Protein AF-A0A482WDZ2-F1 (afdb_monomer_lite)

Radius of gyration: 23.1 Å; chains: 1; bounding box: 55×26×60 Å

Secondary structure (DSSP, 8-state):
-HHHHHHHHHHHHHHHHHHHHHHHHHHHHHHHHHHGGGPPPHHHHHHHHH----SGGG-TTTTSTT--GGGS-HHHHHHHHHHHHHHTTHHHHHT--HHHH--

Sequence (103 aa):
MAFSVYCGISIMHSLVYKKVQDAQARNKLSNELMIYHMKVADEDVEQLTNCREDHILGFPEFFDFSFPTRTIPRKVTVHIAFQMFEVLGFVKRFQIDRDHLAK

Foldseek 3Di:
DVVVVVVVVVVVCVVVVVVVVVVVVVVVVVVCVVCVVVDDDLVQLCVLLPDPDDVCVVPPCSVPPPDDPVVDDPSCVLSNVLVVCVVVVVCVVVVDDSSNSSD

pLDDT: mean 89.96, std 5.27, range [68.81, 97.62]

Structure (mmCIF, N/CA/C/O backbone):
data_AF-A0A482WDZ2-F1
#
_entry.id   AF-A0A482WDZ2-F1
#
loop_
_atom_site.group_PDB
_atom_site.id
_atom_site.type_symbol
_atom_site.label_atom_id
_atom_site.label_alt_id
_atom_site.label_comp_id
_atom_site.label_asym_id
_atom_site.label_entity_id
_atom_site.label_seq_id
_atom_site.pdbx_PDB_ins_code
_atom_site.Cartn_x
_atom_site.Cartn_y
_atom_site.Cartn_z
_atom_site.occupancy
_atom_site.B_iso_or_equiv
_atom_site.auth_seq_id
_atom_site.auth_comp_id
_atom_site.auth_asym_id
_atom_site.auth_atom_id
_atom_site.pdbx_PDB_model_num
ATOM 1 N N . MET A 1 1 ? -37.402 -10.000 33.988 1.00 68.81 1 MET A N 1
ATOM 2 C CA . MET A 1 1 ? -36.227 -10.766 33.507 1.00 68.81 1 MET A CA 1
ATOM 3 C C . MET A 1 1 ? -35.514 -10.123 32.309 1.00 68.81 1 MET A C 1
ATOM 5 O O . MET A 1 1 ? -34.332 -10.369 32.147 1.00 68.81 1 MET A O 1
ATOM 9 N N . ALA A 1 2 ? -36.159 -9.272 31.497 1.00 87.44 2 ALA A N 1
ATOM 10 C CA . ALA A 1 2 ? -35.526 -8.663 30.314 1.00 87.44 2 ALA A CA 1
ATOM 11 C C . ALA A 1 2 ? -34.424 -7.616 30.617 1.00 87.44 2 ALA A C 1
ATOM 13 O O . ALA A 1 2 ? -33.424 -7.556 29.908 1.00 87.44 2 ALA A O 1
ATOM 14 N N . PHE A 1 3 ? -34.568 -6.821 31.688 1.00 92.38 3 PHE A N 1
ATOM 15 C CA . PHE A 1 3 ? -33.610 -5.756 32.037 1.00 92.38 3 PHE A CA 1
ATOM 16 C C . PHE A 1 3 ? -32.205 -6.284 32.368 1.00 92.38 3 PHE A C 1
ATOM 18 O O . PHE A 1 3 ? -31.210 -5.773 31.860 1.00 92.38 3 PHE A O 1
ATOM 25 N N . SER A 1 4 ? -32.115 -7.338 33.185 1.00 92.88 4 SER A N 1
ATOM 26 C CA . SER A 1 4 ? -30.834 -7.932 33.586 1.00 92.88 4 SER A CA 1
ATOM 27 C C . SER A 1 4 ? -30.095 -8.570 32.408 1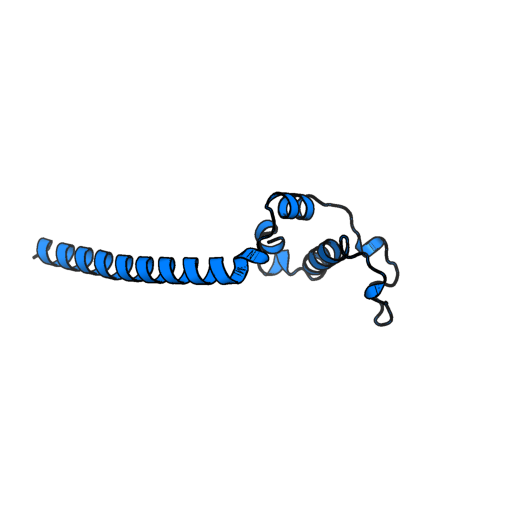.00 92.88 4 SER A C 1
ATOM 29 O O . SER A 1 4 ? -28.873 -8.470 32.333 1.00 92.88 4 SER A O 1
ATOM 31 N N . VAL A 1 5 ? -30.826 -9.163 31.459 1.00 94.31 5 VAL A N 1
ATOM 32 C CA . VAL A 1 5 ? -30.251 -9.731 30.230 1.00 94.31 5 VAL A CA 1
ATOM 33 C C . VAL A 1 5 ? -29.672 -8.629 29.338 1.00 94.31 5 VAL A C 1
ATOM 35 O O . VAL A 1 5 ? -28.523 -8.735 28.910 1.00 94.31 5 VAL A O 1
ATOM 38 N N . TYR A 1 6 ? -30.412 -7.538 29.110 1.00 96.62 6 TYR A N 1
ATOM 39 C CA . TYR A 1 6 ? -29.920 -6.412 28.304 1.00 96.62 6 TYR A CA 1
ATOM 40 C C . TYR A 1 6 ? -28.709 -5.721 28.945 1.00 96.62 6 TYR A C 1
ATOM 42 O O . TYR A 1 6 ? -27.740 -5.391 28.258 1.00 96.62 6 TYR A O 1
ATOM 50 N N . CYS A 1 7 ? -28.733 -5.556 30.270 1.00 94.44 7 CYS A N 1
ATOM 51 C CA . CYS A 1 7 ? -27.610 -5.019 31.033 1.00 94.44 7 CYS A CA 1
ATOM 52 C C . CYS A 1 7 ? -26.358 -5.899 30.876 1.00 94.44 7 CYS A C 1
ATOM 54 O O . CYS A 1 7 ? -25.289 -5.390 30.544 1.00 94.44 7 CYS A O 1
ATOM 56 N N . GLY A 1 8 ? -26.501 -7.223 31.005 1.00 96.19 8 GLY A N 1
ATOM 57 C CA . GLY A 1 8 ? -25.402 -8.172 30.807 1.00 96.19 8 GLY A CA 1
ATOM 58 C C . GLY A 1 8 ? -24.784 -8.097 29.408 1.00 96.19 8 GLY A C 1
ATOM 59 O O . GLY A 1 8 ? -23.562 -8.004 29.286 1.00 96.19 8 GLY A O 1
ATOM 60 N N . ILE A 1 9 ? -25.610 -8.064 28.355 1.00 95.94 9 ILE A N 1
ATOM 61 C CA . ILE A 1 9 ? -25.132 -7.935 26.967 1.00 95.94 9 ILE A CA 1
ATOM 62 C C . ILE A 1 9 ? -24.408 -6.598 26.765 1.00 95.94 9 ILE A C 1
ATOM 64 O O . ILE A 1 9 ? -23.316 -6.567 26.197 1.00 95.94 9 ILE A O 1
ATOM 6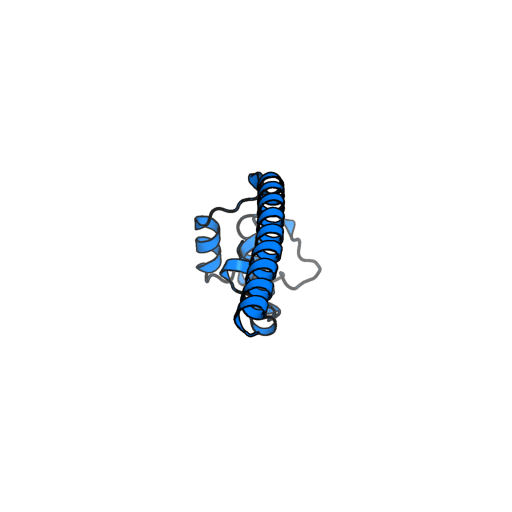8 N N . SER A 1 10 ? -24.982 -5.505 27.271 1.00 95.88 10 SER A N 1
ATOM 69 C CA . SER A 1 10 ? -24.418 -4.158 27.126 1.00 95.88 10 SER A CA 1
ATOM 70 C C . SER A 1 10 ? -23.065 -4.028 27.826 1.00 95.88 10 SER A C 1
ATOM 72 O O . SER A 1 10 ? -22.116 -3.493 27.249 1.00 95.88 10 SER A O 1
ATOM 74 N N . ILE A 1 11 ? -22.944 -4.557 29.048 1.00 96.88 11 ILE A N 1
ATOM 75 C CA . ILE A 1 11 ? -21.686 -4.567 29.804 1.00 96.88 11 ILE A CA 1
ATOM 76 C C . ILE A 1 11 ? -20.634 -5.402 29.071 1.00 96.88 11 ILE A C 1
ATOM 78 O O . ILE A 1 11 ? -19.518 -4.928 28.861 1.00 96.88 11 ILE A O 1
ATOM 82 N N . MET A 1 12 ? -20.984 -6.615 28.636 1.00 97.31 12 MET A N 1
ATOM 83 C CA . MET A 1 12 ? -20.049 -7.492 27.927 1.00 97.31 12 MET A CA 1
ATOM 84 C C . MET A 1 12 ? -19.558 -6.867 26.621 1.00 97.31 12 MET A C 1
ATOM 86 O O . MET A 1 12 ? -18.350 -6.823 26.391 1.00 97.31 12 MET A O 1
ATOM 90 N N . HIS A 1 13 ? -20.462 -6.321 25.803 1.00 96.75 13 HIS A N 1
ATOM 91 C CA . HIS A 1 13 ? -20.099 -5.629 24.567 1.00 96.75 13 HIS A CA 1
ATOM 92 C C . HIS A 1 13 ? -19.159 -4.450 24.843 1.00 96.75 13 HIS A C 1
ATOM 94 O O . HIS A 1 13 ? -18.123 -4.322 24.195 1.00 96.75 13 HIS A O 1
ATOM 100 N N . SER A 1 14 ? -19.467 -3.638 25.859 1.00 97.31 14 SER A N 1
ATOM 101 C CA . SER A 1 14 ? -18.654 -2.471 26.226 1.00 97.31 14 SER A CA 1
ATOM 102 C C . SER A 1 14 ? -17.246 -2.869 26.681 1.00 97.31 14 SER A C 1
ATOM 104 O O . SER A 1 14 ? -16.263 -2.248 26.278 1.00 97.31 14 SER A O 1
ATOM 106 N N . LEU A 1 15 ? -17.123 -3.929 27.488 1.00 97.38 15 LEU A N 1
ATOM 107 C CA . LEU A 1 15 ? -15.831 -4.428 27.968 1.00 97.38 15 LEU A CA 1
ATOM 108 C C . LEU A 1 15 ? -14.990 -5.038 26.845 1.00 97.38 15 LEU A C 1
ATOM 110 O O . LEU A 1 15 ? -13.789 -4.775 26.769 1.00 97.38 15 LEU A O 1
ATOM 114 N N . VAL A 1 16 ? -15.600 -5.851 25.979 1.00 97.62 16 VAL A N 1
ATOM 115 C CA . VAL A 1 16 ? -14.904 -6.463 24.839 1.00 97.62 16 VAL A CA 1
ATOM 116 C C . VAL A 1 16 ? -14.449 -5.384 23.863 1.00 97.62 16 VAL A C 1
ATOM 118 O O . VAL A 1 16 ? -13.280 -5.365 23.484 1.00 97.62 16 VAL A O 1
ATOM 121 N N . TYR A 1 17 ? -15.332 -4.446 23.519 1.00 97.56 17 TYR A N 1
ATOM 122 C CA . TYR A 1 17 ? -15.013 -3.352 22.610 1.00 97.56 17 TYR A CA 1
ATOM 123 C C . TYR A 1 17 ? -13.876 -2.477 23.149 1.00 97.56 17 TYR A C 1
ATOM 125 O O . TYR A 1 17 ? -12.921 -2.205 22.424 1.00 97.56 17 TYR A O 1
ATOM 133 N N . LYS A 1 18 ? -13.902 -2.134 24.445 1.00 97.19 18 LYS A N 1
ATOM 134 C CA . LYS A 1 18 ? -12.812 -1.386 25.086 1.00 97.19 18 LYS A CA 1
ATOM 135 C C . LYS A 1 18 ? -11.472 -2.120 24.991 1.00 97.19 18 LYS A C 1
ATOM 137 O O . LYS A 1 18 ? -10.474 -1.519 24.611 1.00 97.19 18 LYS A O 1
ATOM 142 N N . LYS A 1 19 ? -11.442 -3.432 25.255 1.00 97.25 19 LYS A N 1
ATOM 143 C CA . LYS A 1 19 ? -10.211 -4.233 25.118 1.00 97.25 19 LYS A CA 1
ATOM 144 C C . LYS A 1 19 ? -9.684 -4.259 23.682 1.00 97.25 19 LYS A C 1
ATOM 146 O O . LYS A 1 19 ? -8.471 -4.205 23.485 1.00 97.25 19 LYS A O 1
ATOM 151 N N . VAL A 1 20 ? -10.576 -4.348 22.692 1.00 97.44 20 VAL A N 1
ATOM 152 C CA . VAL A 1 20 ? -10.202 -4.289 21.270 1.00 97.44 20 VAL A CA 1
ATOM 153 C C . VAL A 1 20 ? -9.618 -2.920 20.928 1.00 97.44 20 VAL A C 1
ATOM 155 O O . VAL A 1 20 ? -8.556 -2.867 20.313 1.00 97.44 20 VAL A O 1
ATOM 158 N N . GLN A 1 21 ? -10.241 -1.829 21.379 1.00 97.31 21 GLN A N 1
ATOM 159 C CA . GLN A 1 21 ? -9.719 -0.476 21.176 1.00 97.31 21 GLN A CA 1
ATOM 160 C C . GLN A 1 21 ? -8.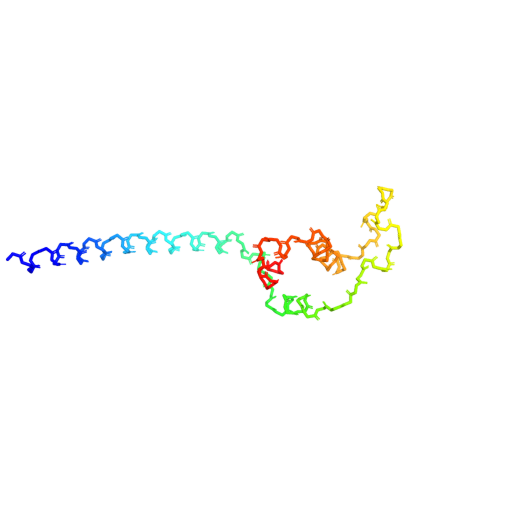343 -0.280 21.825 1.00 97.31 21 GLN A C 1
ATOM 162 O O . GLN A 1 21 ? -7.430 0.217 21.170 1.00 97.31 21 GLN A O 1
ATOM 167 N N . ASP A 1 22 ? -8.153 -0.735 23.065 1.00 97.12 22 ASP A N 1
ATOM 168 C CA . ASP A 1 22 ? -6.865 -0.641 23.765 1.00 97.12 22 ASP A CA 1
ATOM 169 C C . ASP A 1 22 ? -5.768 -1.456 23.052 1.00 97.12 22 ASP A C 1
ATOM 171 O O . ASP A 1 22 ? -4.597 -1.069 23.006 1.00 97.12 22 ASP A O 1
ATOM 175 N N . ALA A 1 23 ? -6.120 -2.607 22.472 1.00 96.38 23 ALA A N 1
ATOM 176 C CA . ALA A 1 23 ? -5.205 -3.384 21.640 1.00 96.38 23 ALA A CA 1
ATOM 177 C C . ALA A 1 23 ? -4.886 -2.672 20.316 1.00 96.38 23 ALA A C 1
ATOM 179 O O . ALA A 1 23 ? -3.716 -2.570 19.949 1.00 96.38 23 ALA A O 1
ATOM 180 N N . GLN A 1 24 ? -5.894 -2.126 19.632 1.00 95.81 24 GLN A N 1
ATOM 181 C CA . GLN A 1 24 ? -5.710 -1.371 18.393 1.00 95.81 24 GLN A CA 1
ATOM 182 C C . GLN A 1 24 ? -4.856 -0.118 18.599 1.00 95.81 24 GLN A C 1
ATOM 184 O O . GLN A 1 24 ? -3.980 0.142 17.781 1.00 95.81 24 GLN A O 1
ATOM 189 N N . ALA A 1 25 ? -5.053 0.626 19.690 1.00 95.81 25 ALA A N 1
ATOM 190 C CA . ALA A 1 25 ? -4.274 1.823 19.999 1.00 95.81 25 ALA A CA 1
ATOM 191 C C . ALA A 1 25 ? -2.783 1.501 20.178 1.00 95.81 25 ALA A C 1
ATOM 193 O O . ALA A 1 25 ? -1.927 2.175 19.604 1.00 95.81 25 ALA A O 1
ATOM 194 N N . ARG A 1 26 ? -2.471 0.425 20.912 1.00 95.50 26 ARG A N 1
ATOM 195 C CA . ARG A 1 26 ? -1.090 -0.052 21.083 1.00 95.50 26 ARG A CA 1
ATOM 196 C C . ARG A 1 26 ? -0.481 -0.500 19.756 1.00 95.50 26 ARG A C 1
ATOM 198 O O . ARG A 1 26 ? 0.615 -0.062 19.423 1.00 95.50 26 ARG A O 1
ATOM 205 N N . ASN A 1 27 ? -1.212 -1.299 18.975 1.00 95.06 27 ASN A N 1
ATOM 206 C CA . ASN A 1 27 ? -0.743 -1.772 17.670 1.00 95.06 27 ASN A CA 1
ATOM 207 C C . ASN A 1 27 ? -0.509 -0.616 16.691 1.00 95.06 27 ASN A C 1
ATOM 209 O O . ASN A 1 27 ? 0.502 -0.599 15.997 1.00 95.06 27 ASN A O 1
ATOM 213 N N . LYS A 1 28 ? -1.419 0.364 16.653 1.00 93.25 28 LYS A N 1
ATOM 214 C CA . LYS A 1 28 ? -1.295 1.551 15.805 1.00 93.25 28 LYS A CA 1
ATOM 215 C C . LYS A 1 28 ? -0.034 2.336 16.150 1.00 93.25 28 LYS A C 1
ATOM 217 O O . LYS A 1 28 ? 0.745 2.624 15.251 1.00 93.25 28 LYS A O 1
ATOM 222 N N . LEU A 1 29 ? 0.200 2.612 17.435 1.00 92.44 29 LEU A N 1
ATOM 223 C CA . LEU A 1 29 ? 1.397 3.324 17.886 1.00 92.44 29 LEU A CA 1
ATOM 224 C C . LEU A 1 29 ? 2.685 2.578 17.506 1.00 92.44 29 LEU A C 1
ATOM 226 O O . LEU A 1 29 ? 3.607 3.181 16.961 1.00 92.44 29 LEU A O 1
ATOM 230 N N . SER A 1 30 ? 2.745 1.267 17.764 1.00 92.81 30 SER A N 1
ATOM 231 C CA . SER A 1 30 ? 3.912 0.448 17.416 1.00 92.81 30 SER A CA 1
ATOM 232 C C . SER A 1 30 ? 4.173 0.419 15.908 1.00 92.81 30 SER A C 1
ATOM 234 O O . SER A 1 30 ? 5.320 0.573 15.490 1.00 92.81 30 SER A O 1
ATOM 236 N N . ASN A 1 31 ? 3.124 0.280 15.090 1.00 90.69 31 ASN A N 1
ATOM 237 C CA . ASN A 1 31 ? 3.253 0.290 13.634 1.00 90.69 31 ASN A CA 1
ATOM 238 C C . ASN A 1 31 ? 3.699 1.657 13.117 1.00 90.69 31 ASN A C 1
ATOM 240 O O . ASN A 1 31 ? 4.618 1.713 12.308 1.00 90.69 31 ASN A O 1
ATOM 244 N N . GLU A 1 32 ? 3.101 2.749 13.598 1.00 88.69 32 GLU A N 1
ATOM 245 C CA . GLU A 1 32 ? 3.462 4.106 13.178 1.00 88.69 32 GLU A CA 1
ATOM 246 C C . GLU A 1 32 ? 4.929 4.432 13.458 1.00 88.69 32 GLU A C 1
ATOM 248 O O . GLU A 1 32 ? 5.578 5.048 12.616 1.00 88.69 32 GLU A O 1
ATOM 253 N N . LEU A 1 33 ? 5.465 3.987 14.597 1.00 88.00 33 LEU A N 1
ATOM 254 C CA . LEU A 1 33 ? 6.868 4.197 14.947 1.00 88.00 33 LEU A CA 1
ATOM 255 C C . LEU A 1 33 ? 7.816 3.385 14.051 1.00 88.00 33 LEU A C 1
ATOM 257 O O . LEU A 1 33 ? 8.879 3.874 13.678 1.00 88.00 33 LEU A O 1
ATOM 261 N N . MET A 1 34 ? 7.417 2.169 13.666 1.00 86.38 34 MET A N 1
ATOM 262 C CA . MET A 1 34 ? 8.193 1.315 12.764 1.00 86.38 34 MET A CA 1
ATOM 263 C C . MET A 1 34 ? 8.211 1.852 11.325 1.00 86.38 34 MET A C 1
ATOM 265 O O . MET A 1 34 ? 9.253 1.822 10.674 1.00 86.38 34 MET A O 1
ATOM 269 N N . ILE A 1 35 ? 7.074 2.355 10.831 1.00 86.81 35 ILE A N 1
ATOM 270 C CA . ILE A 1 35 ? 6.915 2.814 9.439 1.00 86.81 35 ILE A CA 1
ATOM 271 C C . ILE A 1 35 ? 7.142 4.317 9.260 1.00 86.81 35 ILE A C 1
ATOM 273 O O . ILE A 1 35 ? 6.953 4.827 8.161 1.00 86.81 35 ILE A O 1
ATOM 277 N N . TYR A 1 36 ? 7.521 5.051 10.310 1.00 77.06 36 TYR A N 1
ATOM 278 C CA . TYR 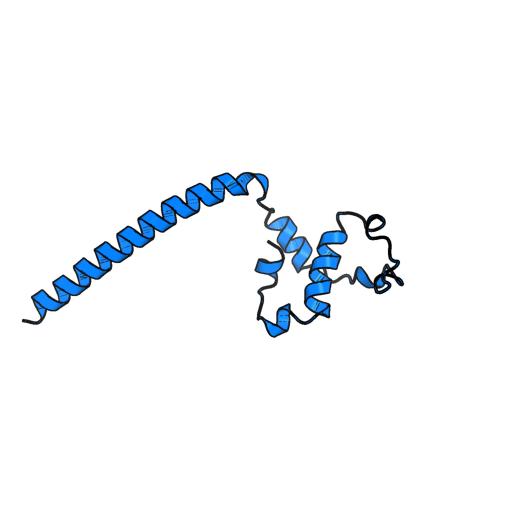A 1 36 ? 7.587 6.517 10.284 1.00 77.06 36 TYR A CA 1
ATOM 279 C C . TYR A 1 36 ? 8.411 7.063 9.106 1.00 77.06 36 TYR A C 1
ATOM 281 O O . TYR A 1 36 ? 7.981 7.991 8.427 1.00 77.06 36 TYR A O 1
ATOM 289 N N . HIS A 1 37 ? 9.554 6.435 8.814 1.00 82.31 37 HIS A N 1
ATOM 290 C CA . HIS A 1 37 ? 10.439 6.804 7.701 1.00 82.31 37 HIS A CA 1
ATOM 291 C C . HIS A 1 37 ? 10.025 6.232 6.334 1.00 82.31 37 HIS A C 1
ATOM 293 O O . HIS A 1 37 ? 10.695 6.492 5.341 1.00 82.31 37 HIS A O 1
ATOM 299 N N . MET A 1 38 ? 8.949 5.447 6.284 1.00 82.94 38 MET A N 1
ATOM 300 C CA . MET A 1 38 ? 8.400 4.818 5.078 1.00 82.94 38 MET A CA 1
ATOM 301 C C . MET A 1 38 ? 7.056 5.432 4.667 1.00 82.94 38 MET A C 1
ATOM 303 O O . MET A 1 38 ? 6.402 4.914 3.768 1.00 82.94 38 MET A O 1
ATOM 307 N N . LYS A 1 39 ? 6.616 6.514 5.325 1.00 82.62 39 LYS A N 1
ATOM 308 C CA . LYS A 1 39 ? 5.385 7.208 4.942 1.00 82.62 39 LYS A CA 1
ATOM 309 C C . LYS A 1 39 ? 5.574 7.883 3.585 1.00 82.62 39 LYS A C 1
ATOM 311 O O . LYS A 1 39 ? 6.410 8.773 3.448 1.00 82.62 39 LYS A O 1
ATOM 316 N N . VAL A 1 40 ? 4.777 7.454 2.616 1.00 85.69 40 VAL A N 1
ATOM 317 C CA . VAL A 1 40 ? 4.645 8.094 1.305 1.00 85.69 40 VAL A CA 1
ATOM 318 C C . VAL A 1 40 ? 3.714 9.300 1.451 1.00 85.69 40 VAL A C 1
ATOM 320 O O . VAL A 1 40 ? 2.727 9.226 2.188 1.00 85.69 40 VAL A O 1
ATOM 323 N N . ALA A 1 41 ? 4.042 10.424 0.813 1.00 88.44 41 ALA A N 1
ATOM 324 C CA . ALA A 1 41 ? 3.171 11.594 0.819 1.00 88.44 41 ALA A CA 1
ATOM 325 C C . ALA A 1 41 ? 1.923 11.320 -0.032 1.00 88.44 41 ALA A C 1
ATOM 327 O O . ALA A 1 41 ? 2.027 10.709 -1.093 1.00 88.44 41 ALA A O 1
ATOM 328 N N . ASP A 1 42 ? 0.751 11.800 0.393 1.00 88.75 42 ASP A N 1
ATOM 329 C CA . ASP A 1 42 ? -0.478 11.617 -0.394 1.00 88.75 42 ASP A CA 1
ATOM 330 C C . ASP A 1 42 ? -0.357 12.258 -1.796 1.00 88.75 42 ASP A C 1
ATOM 332 O O . ASP A 1 42 ? -0.905 11.732 -2.757 1.00 88.75 42 ASP A O 1
ATOM 336 N N . GLU A 1 43 ? 0.449 13.317 -1.949 1.00 89.69 43 GLU A N 1
ATOM 337 C CA . GLU A 1 43 ? 0.764 13.932 -3.249 1.00 89.69 43 GLU A CA 1
ATOM 338 C C . GLU A 1 43 ? 1.472 12.965 -4.213 1.00 89.69 43 GLU A C 1
ATOM 340 O O . GLU A 1 43 ? 1.168 12.949 -5.405 1.00 89.69 43 GLU A O 1
ATOM 345 N N . ASP A 1 44 ? 2.398 12.139 -3.712 1.00 87.50 44 ASP A N 1
ATOM 346 C CA . ASP A 1 44 ? 3.120 11.154 -4.530 1.00 87.50 44 ASP A CA 1
ATOM 347 C C . ASP A 1 44 ? 2.177 10.025 -4.981 1.00 87.50 44 ASP A C 1
ATOM 349 O O . ASP A 1 44 ? 2.264 9.542 -6.112 1.00 87.50 44 ASP A O 1
ATOM 353 N N . VAL A 1 45 ? 1.240 9.639 -4.107 1.00 90.50 45 VAL A N 1
ATOM 354 C CA . VAL A 1 45 ? 0.188 8.652 -4.397 1.00 90.50 45 VAL A CA 1
ATOM 355 C C . VAL A 1 45 ? -0.746 9.189 -5.479 1.00 90.50 45 VAL A C 1
ATOM 357 O O . VAL A 1 45 ? -1.002 8.505 -6.468 1.00 90.50 45 VAL A O 1
ATOM 360 N N . GLU A 1 46 ? -1.213 10.432 -5.343 1.00 89.12 46 GLU A N 1
ATOM 361 C CA . GLU A 1 46 ? -2.077 11.072 -6.339 1.00 89.12 46 GLU A CA 1
ATOM 362 C C . GLU A 1 46 ? -1.379 11.222 -7.695 1.00 89.12 46 GLU A C 1
ATOM 364 O O . GLU A 1 46 ? -2.003 10.993 -8.735 1.00 89.12 46 GLU A O 1
ATOM 369 N N . GLN A 1 47 ? -0.089 11.572 -7.708 1.00 88.38 47 GLN A N 1
ATOM 370 C CA . GLN A 1 47 ? 0.704 11.634 -8.938 1.00 88.38 47 GLN A CA 1
ATOM 371 C C . GLN A 1 47 ? 0.774 10.269 -9.633 1.00 88.38 47 GLN A C 1
ATOM 373 O O . GLN A 1 47 ? 0.578 10.195 -10.848 1.00 88.38 47 GLN A O 1
ATOM 378 N N . LEU A 1 48 ? 0.995 9.192 -8.872 1.00 88.31 48 LEU A N 1
ATOM 379 C CA . LEU A 1 48 ? 1.067 7.832 -9.405 1.00 88.31 48 LEU A CA 1
ATOM 380 C C . LEU A 1 48 ? -0.296 7.346 -9.924 1.00 88.31 48 LEU A C 1
ATOM 382 O O . LEU A 1 48 ? -0.373 6.839 -11.043 1.00 88.31 48 LEU A O 1
ATOM 386 N N . THR A 1 49 ? -1.379 7.538 -9.162 1.00 87.62 49 THR A N 1
ATOM 387 C CA . THR A 1 49 ? -2.732 7.103 -9.557 1.00 87.62 49 THR A CA 1
ATOM 388 C C . THR A 1 49 ? -3.248 7.859 -10.787 1.00 87.62 49 THR A C 1
ATOM 390 O O . THR A 1 49 ? -3.937 7.274 -11.635 1.00 87.62 49 THR A O 1
ATOM 393 N N . ASN A 1 50 ? -2.920 9.152 -10.908 1.00 87.31 50 ASN A N 1
ATOM 394 C CA . ASN A 1 50 ? -3.348 9.995 -12.029 1.00 87.31 50 ASN A CA 1
ATOM 395 C C . ASN A 1 50 ? -2.492 9.828 -13.290 1.00 87.31 50 ASN A C 1
ATOM 397 O O . ASN A 1 50 ? -2.925 10.240 -14.372 1.00 87.31 50 ASN A O 1
ATOM 401 N N . CYS A 1 51 ? -1.308 9.220 -13.188 1.00 83.38 51 CYS A N 1
ATOM 402 C CA . CYS A 1 51 ? -0.470 8.955 -14.346 1.00 83.38 51 CYS A CA 1
ATOM 403 C C . CYS A 1 51 ? -1.153 7.945 -15.286 1.00 83.38 51 CYS A C 1
ATOM 405 O O . CYS A 1 51 ? -1.483 6.821 -14.906 1.00 83.38 51 CYS A O 1
ATOM 407 N N . ARG A 1 52 ? -1.391 8.363 -16.535 1.00 79.12 52 ARG A N 1
ATOM 408 C CA . ARG A 1 52 ? -1.975 7.526 -17.603 1.00 79.12 52 ARG A CA 1
ATOM 409 C C . ARG A 1 52 ? -0.966 7.154 -18.689 1.00 79.12 52 ARG A C 1
ATOM 411 O O . ARG A 1 52 ? -1.350 6.548 -19.685 1.00 79.12 52 ARG A O 1
ATOM 418 N N . GLU A 1 53 ? 0.290 7.555 -18.531 1.00 80.50 53 GLU A N 1
ATOM 419 C CA . GLU A 1 53 ? 1.342 7.256 -19.497 1.00 80.50 53 GLU A CA 1
ATOM 420 C C . GLU A 1 53 ? 1.765 5.796 -19.375 1.00 80.50 53 GLU A C 1
ATOM 422 O O . GLU A 1 53 ? 2.120 5.344 -18.291 1.00 80.50 53 GLU A O 1
ATOM 427 N N . ASP A 1 54 ? 1.745 5.054 -20.482 1.00 80.19 54 ASP A N 1
ATOM 428 C CA . ASP A 1 54 ? 2.237 3.678 -20.522 1.00 80.19 54 ASP A CA 1
ATOM 429 C C . ASP A 1 54 ? 3.766 3.676 -20.649 1.00 80.19 54 ASP A C 1
ATOM 431 O O . ASP A 1 54 ? 4.328 3.870 -21.731 1.00 80.19 54 ASP A O 1
ATOM 435 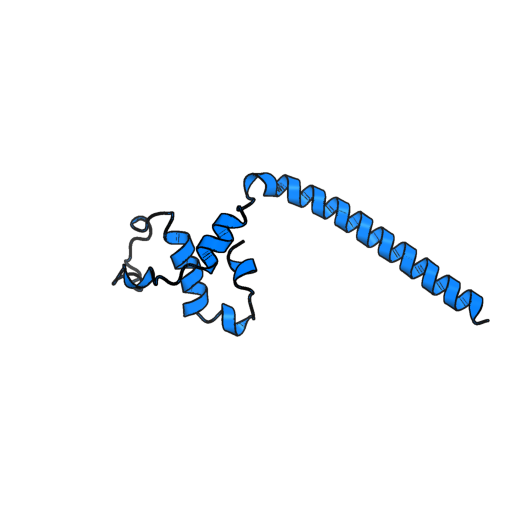N N . HIS A 1 55 ? 4.453 3.497 -19.520 1.00 83.19 55 HIS A N 1
ATOM 436 C CA . HIS A 1 55 ? 5.910 3.517 -19.478 1.00 83.19 55 HIS A CA 1
ATOM 437 C C . HIS A 1 55 ? 6.520 2.195 -19.952 1.00 83.19 55 HIS A C 1
ATOM 439 O O . HIS A 1 55 ? 7.698 2.177 -20.311 1.00 83.19 55 HIS A O 1
ATOM 445 N N . ILE A 1 56 ? 5.740 1.108 -19.994 1.00 82.88 56 ILE A N 1
ATOM 446 C CA . ILE A 1 56 ? 6.196 -0.194 -20.493 1.00 82.88 56 ILE A CA 1
ATOM 447 C C . ILE A 1 56 ? 6.468 -0.108 -22.001 1.00 82.88 56 ILE A C 1
ATOM 449 O O . ILE A 1 56 ? 7.482 -0.622 -22.469 1.00 82.88 56 ILE A O 1
ATOM 453 N N . LEU A 1 57 ? 5.640 0.627 -22.754 1.00 81.00 57 LEU A N 1
ATOM 454 C CA . LEU A 1 57 ? 5.830 0.836 -24.198 1.00 81.00 57 LEU A CA 1
ATOM 455 C C . LEU A 1 57 ? 7.129 1.580 -24.555 1.00 81.00 57 LEU A C 1
ATOM 457 O O . LEU A 1 57 ? 7.604 1.474 -25.685 1.00 81.00 57 LEU A O 1
ATOM 461 N N . GLY A 1 58 ? 7.727 2.308 -23.606 1.00 82.50 58 GLY A N 1
ATOM 462 C CA . GLY A 1 58 ? 9.022 2.969 -23.790 1.00 82.50 58 GLY A CA 1
ATOM 463 C C . GLY A 1 58 ? 10.213 2.006 -23.865 1.00 82.50 58 GLY A C 1
ATOM 464 O O . GLY A 1 58 ? 11.299 2.417 -24.276 1.00 82.50 58 GLY A O 1
ATOM 465 N N . PHE A 1 59 ? 10.022 0.735 -23.496 1.00 85.62 59 PHE A N 1
ATOM 466 C CA . PHE A 1 59 ? 11.063 -0.291 -23.454 1.00 85.62 59 PHE A CA 1
ATOM 467 C C . PHE A 1 59 ? 10.625 -1.518 -24.276 1.00 85.62 59 PHE A C 1
ATOM 469 O O . PHE A 1 59 ? 9.982 -2.420 -23.742 1.00 85.62 59 PHE A O 1
ATOM 476 N N . PRO A 1 60 ? 10.979 -1.593 -25.574 1.00 82.25 60 PRO A N 1
ATOM 477 C CA . PRO A 1 60 ? 10.501 -2.651 -26.472 1.00 82.25 60 PRO A CA 1
ATOM 478 C C . PRO A 1 60 ? 10.847 -4.072 -26.007 1.00 82.25 60 PRO A C 1
ATOM 480 O O . PRO A 1 60 ? 10.045 -4.987 -26.158 1.00 82.25 60 PRO A O 1
ATOM 483 N N . GLU A 1 61 ? 12.024 -4.242 -25.403 1.00 87.56 61 GLU A N 1
ATOM 484 C CA . GLU A 1 61 ? 12.529 -5.529 -24.908 1.00 87.56 61 GLU A CA 1
ATOM 485 C C . GLU A 1 61 ? 12.095 -5.820 -23.461 1.00 87.56 61 GLU A C 1
ATOM 487 O O . GLU A 1 61 ? 12.606 -6.746 -22.846 1.00 87.56 61 GLU A O 1
ATOM 492 N N . PHE A 1 62 ? 11.164 -5.056 -22.872 1.00 87.00 62 PHE A N 1
ATOM 493 C CA . PHE A 1 62 ? 10.785 -5.220 -21.459 1.00 87.00 62 PHE A CA 1
ATOM 494 C C . PHE A 1 62 ? 10.260 -6.624 -21.119 1.00 87.00 62 PHE A C 1
ATOM 496 O O . PHE A 1 62 ? 10.429 -7.098 -19.996 1.00 87.00 62 PHE A O 1
ATOM 503 N N . PHE A 1 63 ? 9.631 -7.294 -22.086 1.00 87.25 63 PHE A N 1
ATOM 504 C CA . PHE A 1 63 ? 9.099 -8.647 -21.917 1.00 87.25 63 PHE A CA 1
ATOM 505 C C . PHE A 1 63 ? 10.153 -9.751 -22.099 1.00 87.25 63 PHE A C 1
ATOM 507 O O . PHE A 1 63 ? 9.861 -10.913 -21.811 1.00 87.25 63 PHE A O 1
ATOM 514 N N . ASP A 1 64 ? 11.370 -9.412 -22.533 1.00 90.88 64 ASP A N 1
ATOM 515 C CA . ASP A 1 64 ? 12.447 -10.379 -22.707 1.00 90.88 64 ASP A CA 1
ATOM 516 C C . ASP A 1 64 ? 13.181 -10.638 -21.390 1.00 90.88 64 ASP A C 1
ATOM 518 O O . ASP A 1 64 ? 13.561 -9.729 -20.654 1.00 90.88 64 ASP A O 1
ATOM 522 N N . PHE A 1 65 ? 13.484 -11.908 -21.116 1.00 89.38 65 PHE A N 1
ATOM 523 C CA . PHE A 1 65 ? 14.240 -12.298 -19.919 1.00 89.38 65 PHE A CA 1
ATOM 524 C C . PHE A 1 65 ? 15.654 -11.705 -19.865 1.00 89.38 65 PHE A C 1
ATOM 526 O O . PHE A 1 65 ? 16.245 -11.611 -18.789 1.00 89.38 65 PHE A O 1
ATOM 533 N N . SER A 1 66 ? 16.208 -11.316 -21.015 1.00 91.25 66 SER A N 1
ATOM 534 C CA . SER A 1 66 ? 17.522 -10.679 -21.120 1.00 91.25 66 SER A CA 1
ATOM 535 C C . SER A 1 66 ? 17.500 -9.184 -20.786 1.00 91.25 66 SER A C 1
ATOM 537 O O . SER A 1 66 ? 18.567 -8.569 -20.733 1.00 91.25 66 SER A O 1
ATOM 539 N N . PHE A 1 67 ? 16.324 -8.598 -20.538 1.00 89.19 67 PHE A N 1
ATOM 540 C CA . PHE A 1 67 ? 16.179 -7.173 -20.284 1.00 89.19 67 PHE A CA 1
ATOM 541 C C . PHE A 1 67 ? 16.904 -6.724 -19.000 1.00 89.19 67 PHE A C 1
ATOM 543 O O . PHE A 1 67 ? 16.628 -7.222 -17.900 1.00 89.19 67 PHE A O 1
ATOM 550 N N . PRO A 1 68 ? 17.815 -5.738 -19.085 1.00 88.25 68 PRO A N 1
ATOM 551 C CA . PRO A 1 68 ? 18.534 -5.247 -17.920 1.00 88.25 68 PRO A CA 1
ATOM 552 C C . PRO A 1 68 ? 17.684 -4.249 -17.124 1.00 88.25 68 PRO A C 1
ATOM 554 O O . PRO A 1 68 ? 17.660 -3.060 -17.418 1.00 88.25 68 PRO A O 1
ATOM 557 N N . THR A 1 69 ? 17.076 -4.690 -16.023 1.00 83.88 69 THR A N 1
ATOM 558 C CA . THR A 1 69 ? 16.214 -3.849 -15.160 1.00 83.88 69 THR A CA 1
ATOM 559 C C . THR A 1 69 ? 16.878 -2.580 -14.607 1.00 83.88 69 THR A C 1
ATOM 561 O O . THR A 1 69 ? 16.194 -1.612 -14.283 1.00 83.88 69 THR A O 1
ATOM 564 N N . ARG A 1 70 ? 18.216 -2.544 -14.521 1.00 87.38 70 ARG A N 1
ATOM 565 C CA . ARG A 1 70 ? 18.984 -1.380 -14.039 1.00 87.38 70 ARG A CA 1
ATOM 566 C C . ARG A 1 70 ? 18.983 -0.184 -14.995 1.00 87.38 70 ARG A C 1
ATOM 568 O O . ARG A 1 70 ? 19.412 0.890 -14.582 1.00 87.38 70 ARG A O 1
ATOM 575 N N . THR A 1 71 ? 18.548 -0.352 -16.243 1.00 87.06 71 THR A N 1
ATOM 576 C CA . THR A 1 71 ? 18.437 0.758 -17.205 1.00 87.06 71 THR A CA 1
ATOM 577 C C . THR A 1 71 ? 17.240 1.661 -16.911 1.00 87.06 71 THR A C 1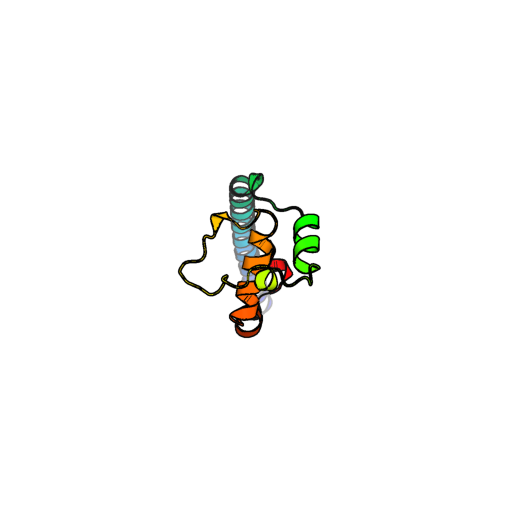
ATOM 579 O O . THR A 1 71 ? 17.253 2.829 -17.295 1.00 87.06 71 THR A O 1
ATOM 582 N N . ILE A 1 72 ? 16.230 1.155 -16.193 1.00 88.88 72 ILE A N 1
ATOM 583 C CA . ILE A 1 72 ? 15.016 1.902 -15.866 1.00 88.88 72 ILE A CA 1
ATOM 584 C C . ILE A 1 72 ? 15.326 2.953 -14.784 1.00 88.88 72 ILE A C 1
ATOM 586 O O . ILE A 1 72 ? 15.822 2.609 -13.705 1.00 88.88 72 ILE A O 1
ATOM 590 N N . PRO A 1 73 ? 14.987 4.237 -15.006 1.00 90.44 73 PRO A N 1
ATOM 591 C CA . PRO A 1 73 ? 15.098 5.268 -13.979 1.00 90.44 73 PRO A CA 1
ATOM 592 C C . PRO A 1 73 ? 14.195 4.973 -12.774 1.00 90.44 73 PRO A C 1
ATOM 594 O O . PRO A 1 73 ? 13.020 4.654 -12.944 1.00 90.44 73 PRO A O 1
ATOM 597 N N . ARG A 1 74 ? 14.694 5.195 -11.548 1.00 86.56 74 ARG A N 1
ATOM 598 C CA . ARG A 1 74 ? 13.960 4.883 -10.298 1.00 86.56 74 ARG A CA 1
ATOM 599 C C . ARG A 1 74 ? 12.550 5.479 -10.228 1.00 86.56 74 ARG A C 1
ATOM 601 O O . ARG A 1 74 ? 11.650 4.841 -9.698 1.00 86.56 74 ARG A O 1
ATOM 608 N N . LYS A 1 75 ? 12.360 6.689 -10.768 1.00 83.94 75 LYS A N 1
ATOM 609 C CA . LYS A 1 75 ? 11.053 7.369 -10.801 1.00 83.94 75 LYS A CA 1
ATOM 610 C C . LYS A 1 75 ? 10.021 6.612 -11.649 1.00 83.94 75 LYS A C 1
ATOM 612 O O . LYS A 1 75 ? 8.845 6.576 -11.312 1.00 83.94 75 LYS A O 1
ATOM 617 N N . VAL A 1 76 ? 10.477 5.977 -12.727 1.00 88.69 76 VAL A N 1
ATOM 618 C CA . VAL A 1 76 ? 9.637 5.228 -13.672 1.00 88.69 76 VAL A CA 1
ATOM 619 C C . VAL A 1 76 ? 9.421 3.788 -13.195 1.00 88.69 76 VAL A C 1
ATOM 621 O O . VAL A 1 76 ? 8.395 3.188 -13.489 1.00 88.69 76 VAL A O 1
ATOM 624 N N . THR A 1 77 ? 10.342 3.239 -12.394 1.00 90.25 77 THR A N 1
ATOM 625 C CA . THR A 1 77 ? 10.248 1.868 -11.867 1.00 90.25 77 THR A CA 1
ATOM 626 C C . THR A 1 77 ? 8.942 1.606 -11.113 1.00 90.25 77 THR A C 1
ATOM 628 O O . THR A 1 77 ? 8.333 0.560 -11.314 1.00 90.25 77 THR A O 1
ATOM 631 N N . VAL A 1 78 ? 8.496 2.549 -10.275 1.00 90.31 78 VAL A N 1
ATOM 632 C CA . VAL A 1 78 ? 7.249 2.406 -9.502 1.00 90.31 78 VAL A CA 1
ATOM 633 C C . VAL A 1 78 ? 6.026 2.407 -10.423 1.00 90.31 78 VAL A C 1
ATOM 635 O O . VAL A 1 78 ? 5.136 1.579 -10.261 1.00 90.31 78 VAL A O 1
ATOM 638 N N . HIS A 1 79 ? 6.025 3.264 -11.447 1.00 89.88 79 HIS A N 1
ATOM 639 C CA . HIS A 1 79 ? 4.955 3.320 -12.443 1.00 89.88 79 HIS A CA 1
ATOM 640 C C . HIS A 1 79 ? 4.857 2.024 -13.258 1.00 89.88 79 HIS A C 1
ATOM 642 O O . HIS A 1 79 ? 3.767 1.490 -13.443 1.00 89.88 79 HIS A O 1
ATOM 648 N N . ILE A 1 80 ? 5.997 1.476 -13.687 1.00 90.56 80 ILE A N 1
ATOM 649 C CA . ILE A 1 80 ? 6.047 0.192 -14.395 1.00 90.56 80 ILE A CA 1
ATOM 650 C C . ILE A 1 80 ? 5.537 -0.936 -13.495 1.00 90.56 80 ILE A C 1
ATOM 652 O O . ILE A 1 80 ? 4.720 -1.738 -13.935 1.00 90.56 80 ILE A O 1
ATOM 656 N N . ALA A 1 81 ? 5.962 -0.987 -12.229 1.00 91.25 81 ALA A N 1
ATOM 657 C CA . ALA A 1 81 ? 5.467 -1.987 -11.286 1.00 91.25 81 ALA A CA 1
ATOM 658 C C . ALA A 1 81 ? 3.942 -1.894 -11.117 1.00 91.25 81 ALA A C 1
ATOM 660 O O . ALA A 1 81 ? 3.262 -2.916 -11.172 1.00 91.25 81 ALA A O 1
ATOM 661 N N . PHE A 1 82 ? 3.396 -0.682 -10.994 1.00 91.19 82 PHE A N 1
ATOM 662 C CA . PHE A 1 82 ? 1.954 -0.449 -10.930 1.00 91.19 82 PHE A CA 1
ATOM 663 C C . PHE A 1 82 ? 1.237 -0.961 -12.192 1.00 91.19 82 PHE A C 1
ATOM 665 O O . PHE A 1 82 ? 0.255 -1.693 -12.095 1.00 91.19 82 PHE A O 1
ATOM 672 N N . GLN A 1 83 ? 1.783 -0.684 -13.378 1.00 90.25 83 GLN A N 1
ATOM 673 C CA . GLN A 1 83 ? 1.252 -1.179 -14.654 1.00 90.25 83 GLN A CA 1
ATOM 674 C C . GLN A 1 83 ? 1.334 -2.700 -14.787 1.00 90.25 83 GLN A C 1
ATOM 676 O O . GLN A 1 83 ? 0.417 -3.315 -15.326 1.00 90.25 83 GLN A O 1
ATOM 681 N N . MET A 1 84 ? 2.367 -3.344 -14.242 1.00 91.25 84 MET A N 1
ATOM 682 C CA . MET A 1 84 ? 2.459 -4.807 -14.229 1.00 91.25 84 MET A CA 1
ATOM 683 C C . MET A 1 84 ? 1.280 -5.447 -13.480 1.00 91.25 84 MET A C 1
ATOM 685 O O . MET A 1 84 ? 0.766 -6.471 -13.928 1.00 91.25 84 MET A O 1
ATOM 689 N N . PHE A 1 85 ? 0.794 -4.840 -12.390 1.00 92.94 85 PHE A N 1
ATOM 690 C CA . PHE A 1 85 ? -0.413 -5.317 -11.697 1.00 92.94 85 PHE A CA 1
ATOM 691 C C . PHE A 1 85 ? -1.670 -5.229 -12.574 1.00 92.94 85 PHE A C 1
ATOM 693 O O . PHE A 1 85 ? -2.569 -6.070 -12.455 1.00 92.94 85 PHE A O 1
ATOM 700 N N . GLU A 1 86 ? -1.735 -4.238 -13.463 1.00 89.38 86 GLU A N 1
ATOM 701 C CA . GLU A 1 86 ? -2.839 -4.063 -14.408 1.00 89.38 86 GLU A CA 1
ATOM 702 C C . GLU A 1 86 ? -2.749 -5.042 -15.576 1.00 89.38 86 GLU A C 1
ATOM 704 O O . GLU A 1 86 ? -3.738 -5.706 -15.887 1.00 89.38 86 GLU A O 1
ATOM 709 N N . VAL A 1 87 ? -1.557 -5.203 -16.159 1.00 90.56 87 VAL A N 1
ATOM 710 C CA . VAL A 1 87 ? -1.281 -6.149 -17.252 1.00 90.56 87 VAL A CA 1
ATOM 711 C C . VAL A 1 87 ? -1.562 -7.589 -16.816 1.00 90.56 87 VAL A C 1
ATOM 713 O O . VAL A 1 87 ? -2.166 -8.356 -17.562 1.00 90.56 87 VAL A O 1
ATOM 716 N N . LEU A 1 88 ? -1.199 -7.953 -15.582 1.00 92.25 88 LEU A N 1
ATOM 717 C CA . LEU A 1 88 ? -1.512 -9.264 -14.999 1.00 92.25 88 LEU A CA 1
ATOM 718 C C . LEU A 1 88 ? -2.997 -9.422 -14.620 1.00 92.25 88 LEU A C 1
ATOM 720 O O . LEU A 1 88 ? -3.433 -10.508 -14.237 1.00 92.25 88 LEU A O 1
ATOM 724 N N . GLY A 1 89 ? -3.791 -8.350 -14.701 1.00 92.38 89 GLY A N 1
ATOM 725 C CA . GLY A 1 89 ? -5.214 -8.350 -14.370 1.00 92.38 89 GLY A CA 1
ATOM 726 C C . GLY A 1 89 ? -5.514 -8.502 -12.875 1.00 92.38 89 GLY A C 1
ATOM 727 O O . GLY A 1 89 ? -6.667 -8.749 -12.508 1.00 92.38 89 GLY A O 1
ATOM 728 N N . PHE A 1 90 ? -4.517 -8.350 -11.997 1.00 93.88 90 PHE A N 1
ATOM 729 C CA . PHE A 1 90 ? -4.672 -8.538 -10.552 1.00 93.88 90 PHE A CA 1
ATOM 730 C C . PHE A 1 90 ? -5.597 -7.501 -9.928 1.00 93.88 90 PHE A C 1
ATOM 732 O O . PHE A 1 90 ? -6.447 -7.868 -9.117 1.00 93.88 90 PHE A O 1
ATOM 739 N N . VAL A 1 91 ? -5.513 -6.245 -10.370 1.00 91.62 91 VAL A N 1
ATOM 740 C CA . VAL A 1 91 ? -6.393 -5.167 -9.892 1.00 91.62 91 VAL A CA 1
ATOM 741 C C . VAL A 1 91 ? -7.865 -5.545 -10.087 1.00 91.62 91 VAL A C 1
ATOM 743 O O . VAL A 1 91 ? -8.656 -5.527 -9.145 1.00 91.62 91 VAL A O 1
ATOM 746 N N . LYS A 1 92 ? -8.220 -6.005 -11.293 1.00 92.44 92 LYS A N 1
ATOM 747 C CA . LYS A 1 92 ? -9.588 -6.419 -11.632 1.00 92.44 92 LYS A CA 1
ATOM 748 C C . LYS A 1 92 ? -9.997 -7.722 -10.941 1.00 92.44 92 LYS A C 1
ATOM 750 O O . LYS A 1 92 ? -11.154 -7.870 -10.553 1.00 92.44 92 LYS A O 1
ATOM 755 N N . ARG A 1 93 ? -9.075 -8.681 -10.807 1.00 95.69 93 ARG A N 1
ATOM 756 C CA . ARG A 1 93 ? -9.362 -10.003 -10.232 1.00 95.69 93 ARG A CA 1
ATOM 757 C C . ARG A 1 93 ? -9.596 -9.950 -8.724 1.00 95.69 93 ARG A C 1
ATOM 759 O O . ARG A 1 93 ? -10.490 -10.643 -8.245 1.00 95.69 93 ARG A O 1
ATOM 766 N N . PHE A 1 94 ? -8.801 -9.160 -8.006 1.00 95.50 94 PHE A N 1
ATOM 767 C CA . PHE A 1 94 ? -8.825 -9.074 -6.545 1.00 95.50 94 PHE A CA 1
ATOM 768 C C . PHE A 1 94 ? -9.565 -7.840 -6.013 1.00 95.50 94 PHE A C 1
ATOM 770 O O . PHE A 1 94 ? -9.673 -7.699 -4.800 1.00 95.50 94 PHE A O 1
ATOM 777 N N . GLN A 1 95 ? -10.096 -6.982 -6.894 1.00 93.38 95 GLN A N 1
ATOM 778 C CA . GLN A 1 95 ? -10.755 -5.719 -6.526 1.00 93.38 95 GLN A CA 1
ATOM 779 C C . GLN A 1 95 ? -9.857 -4.842 -5.645 1.00 93.38 95 GLN A C 1
ATOM 781 O O . GLN A 1 95 ? -10.287 -4.301 -4.630 1.00 93.38 95 GLN A O 1
ATOM 786 N N . ILE A 1 96 ? -8.581 -4.747 -6.025 1.00 93.38 96 ILE A N 1
ATOM 787 C CA . ILE A 1 96 ? -7.613 -3.920 -5.304 1.00 93.38 96 ILE A CA 1
ATOM 788 C C . ILE A 1 96 ? -7.919 -2.461 -5.631 1.00 93.38 96 ILE A C 1
ATOM 790 O O . ILE A 1 96 ? -7.997 -2.093 -6.804 1.00 93.38 96 ILE A O 1
ATOM 794 N N . ASP A 1 97 ? -8.090 -1.644 -4.596 1.00 91.62 97 ASP A N 1
ATOM 795 C CA . ASP A 1 97 ? -8.219 -0.199 -4.747 1.00 91.62 97 ASP A CA 1
ATOM 796 C C . ASP A 1 97 ? -6.891 0.382 -5.262 1.00 91.62 97 ASP A C 1
ATOM 798 O O . ASP A 1 97 ? -5.824 0.086 -4.717 1.00 91.62 97 ASP A O 1
ATOM 802 N N . ARG A 1 98 ? -6.950 1.191 -6.328 1.00 87.56 98 ARG A N 1
ATOM 803 C CA . ARG A 1 98 ? -5.763 1.810 -6.936 1.00 87.56 98 ARG A CA 1
ATOM 804 C C . ARG A 1 98 ? -5.035 2.721 -5.947 1.00 87.56 98 ARG A C 1
ATOM 806 O O . ARG A 1 98 ? -3.808 2.701 -5.934 1.00 87.56 98 ARG A O 1
ATOM 813 N N . ASP A 1 99 ? -5.759 3.422 -5.078 1.00 89.50 99 ASP A N 1
ATOM 814 C CA . ASP A 1 99 ? -5.151 4.300 -4.073 1.00 89.50 99 ASP A CA 1
ATOM 815 C C . ASP A 1 99 ? -4.458 3.498 -2.970 1.00 89.50 99 ASP A C 1
ATOM 817 O O . ASP A 1 99 ? -3.442 3.922 -2.423 1.00 89.50 99 ASP A O 1
ATOM 821 N N . HIS A 1 100 ? -4.975 2.305 -2.659 1.00 89.88 100 HIS A N 1
ATOM 822 C CA . HIS A 1 100 ? -4.317 1.389 -1.727 1.00 89.88 100 HIS A CA 1
ATOM 823 C C . HIS A 1 100 ? -3.110 0.686 -2.351 1.00 89.88 100 HIS A C 1
ATOM 825 O O . HIS A 1 100 ? -2.196 0.321 -1.623 1.00 89.88 100 HIS A O 1
ATOM 831 N N . LEU A 1 101 ? -3.100 0.473 -3.668 1.00 91.25 101 LEU A N 1
ATOM 832 C CA . LEU A 1 101 ? -1.956 -0.115 -4.368 1.00 91.25 101 LEU A CA 1
ATOM 833 C C . LEU A 1 101 ? -0.786 0.872 -4.502 1.00 91.25 101 LEU A C 1
ATOM 835 O O . LEU A 1 101 ? 0.364 0.448 -4.569 1.00 91.25 101 LEU A O 1
ATOM 839 N N . ALA A 1 102 ? -1.082 2.170 -4.565 1.00 89.06 102 ALA A N 1
ATOM 840 C CA . ALA A 1 102 ? -0.095 3.237 -4.696 1.00 89.06 102 ALA A CA 1
ATOM 841 C C . ALA A 1 102 ? 0.547 3.677 -3.357 1.00 89.06 102 ALA A C 1
ATOM 843 O O . ALA A 1 102 ? 1.515 4.438 -3.384 1.00 89.06 102 ALA A O 1
ATOM 844 N N . LYS A 1 103 ? 0.031 3.206 -2.211 1.00 84.88 103 LYS A N 1
ATOM 845 C CA . LYS A 1 103 ? 0.506 3.502 -0.844 1.00 84.88 103 LYS A CA 1
ATOM 846 C C . LYS A 1 103 ? 1.435 2.421 -0.299 1.00 84.88 103 LYS A C 1
ATOM 848 O O . LYS A 1 103 ? 2.421 2.803 0.369 1.00 84.88 103 LYS A O 1
#

Organism: Laodelphax striatellus (NCBI:txid195883)